Protein AF-A0A951ADT5-F1 (afdb_monomer_lite)

Radius of gyration: 18.03 Å; chains: 1; bounding box: 41×27×50 Å

Structure (mmCIF, N/CA/C/O backbone):
data_AF-A0A951ADT5-F1
#
_entry.id   AF-A0A951ADT5-F1
#
loop_
_atom_site.group_PDB
_atom_site.id
_atom_site.type_symbol
_atom_site.label_atom_id
_atom_site.label_alt_id
_atom_site.label_comp_id
_atom_site.label_asym_id
_atom_site.label_entity_id
_atom_site.label_seq_id
_atom_site.pdbx_PDB_ins_code
_atom_site.Cartn_x
_atom_site.Cartn_y
_atom_site.Cartn_z
_atom_site.occupancy
_atom_site.B_iso_or_equiv
_atom_site.auth_seq_id
_atom_site.auth_comp_id
_atom_site.auth_asym_id
_atom_site.auth_atom_id
_atom_site.pdbx_PDB_model_num
ATOM 1 N N . VAL A 1 1 ? 11.415 -2.848 -0.707 1.00 97.00 1 VAL A N 1
ATOM 2 C CA . VAL A 1 1 ? 10.836 -3.831 -1.656 1.00 97.00 1 VAL A CA 1
ATOM 3 C C . VAL A 1 1 ? 11.731 -3.898 -2.879 1.00 97.00 1 VAL A C 1
ATOM 5 O O . VAL A 1 1 ? 12.174 -2.843 -3.322 1.00 97.00 1 VAL A O 1
ATOM 8 N N . SER A 1 2 ? 12.017 -5.102 -3.373 1.00 96.94 2 SER A N 1
ATOM 9 C CA . SER A 1 2 ? 12.761 -5.325 -4.619 1.00 96.94 2 SER A CA 1
ATOM 10 C C . SER A 1 2 ? 11.779 -5.584 -5.763 1.00 96.94 2 SER A C 1
ATOM 12 O O . SER A 1 2 ? 10.800 -6.298 -5.553 1.00 96.94 2 SER A O 1
ATOM 14 N N . PHE A 1 3 ? 12.038 -5.014 -6.939 1.00 96.81 3 PHE A N 1
ATOM 15 C CA . PHE A 1 3 ? 11.233 -5.195 -8.149 1.00 96.81 3 PHE A CA 1
ATOM 16 C C . PHE A 1 3 ? 12.064 -5.894 -9.242 1.00 96.81 3 PHE A C 1
ATOM 18 O O . PHE A 1 3 ? 12.590 -5.217 -10.129 1.00 96.81 3 PHE A O 1
ATOM 25 N N . PRO A 1 4 ? 12.249 -7.227 -9.178 1.00 96.12 4 PRO A N 1
ATOM 26 C CA . PRO A 1 4 ? 12.907 -7.974 -10.248 1.00 96.12 4 PRO A CA 1
ATOM 27 C C . PRO A 1 4 ? 12.033 -8.023 -11.509 1.00 96.12 4 PRO A C 1
ATOM 29 O O . PRO A 1 4 ? 10.816 -7.856 -11.440 1.00 96.12 4 PRO A O 1
ATOM 32 N N . ASN A 1 5 ? 12.670 -8.255 -12.655 1.00 96.19 5 ASN A N 1
ATOM 33 C CA . ASN A 1 5 ? 11.996 -8.667 -13.880 1.00 96.19 5 ASN A CA 1
ATOM 34 C C . ASN A 1 5 ? 12.448 -10.096 -14.204 1.00 96.19 5 ASN A C 1
ATOM 36 O O . ASN A 1 5 ? 13.624 -10.317 -14.509 1.00 96.19 5 ASN A O 1
ATOM 40 N N . ASP A 1 6 ? 11.519 -11.043 -14.094 1.00 94.38 6 ASP A N 1
ATOM 41 C CA . ASP A 1 6 ? 11.782 -12.475 -14.251 1.00 94.38 6 ASP A CA 1
ATOM 42 C C . ASP A 1 6 ? 11.323 -13.025 -15.612 1.00 94.38 6 ASP A C 1
ATOM 44 O O . ASP A 1 6 ? 11.566 -14.200 -15.899 1.00 94.38 6 ASP A O 1
ATOM 48 N N . ASP A 1 7 ? 10.719 -12.192 -16.467 1.00 93.31 7 ASP A N 1
ATOM 49 C CA . ASP A 1 7 ? 10.310 -12.555 -17.824 1.00 93.31 7 ASP A CA 1
ATOM 50 C C . ASP A 1 7 ? 11.128 -11.821 -18.901 1.00 93.31 7 ASP A C 1
ATOM 52 O O . ASP A 1 7 ? 11.899 -10.903 -18.620 1.00 93.31 7 ASP A O 1
ATOM 56 N N . ASP A 1 8 ? 11.029 -12.291 -20.146 1.00 94.19 8 ASP A N 1
ATOM 57 C CA . ASP A 1 8 ? 11.873 -11.828 -21.253 1.00 94.19 8 ASP A CA 1
ATOM 58 C C . ASP A 1 8 ? 11.395 -10.494 -21.875 1.00 94.19 8 ASP A C 1
ATOM 60 O O . ASP A 1 8 ? 12.021 -9.984 -22.809 1.00 94.19 8 ASP A O 1
ATOM 64 N N . THR A 1 9 ? 10.310 -9.901 -21.364 1.00 94.12 9 THR A N 1
ATOM 65 C CA . THR A 1 9 ? 9.753 -8.629 -21.839 1.00 94.12 9 THR A CA 1
ATOM 66 C C . THR A 1 9 ? 10.369 -7.457 -21.074 1.00 94.12 9 THR A C 1
ATOM 68 O O . THR A 1 9 ? 10.795 -7.575 -19.927 1.00 94.12 9 THR A O 1
ATOM 71 N N . TYR A 1 10 ? 10.449 -6.280 -21.699 1.00 96.19 10 TYR A N 1
ATOM 72 C CA . TYR A 1 10 ? 10.825 -5.067 -20.972 1.00 96.19 10 TYR A CA 1
ATOM 73 C C . TYR A 1 10 ? 9.703 -4.641 -20.037 1.00 96.19 10 TYR A C 1
ATOM 75 O O . TYR A 1 10 ? 8.567 -4.456 -20.468 1.00 96.19 10 TYR A O 1
ATOM 83 N N . HIS A 1 11 ? 10.055 -4.374 -18.784 1.00 96.88 11 HIS A N 1
ATOM 84 C CA . HIS A 1 11 ? 9.137 -3.828 -17.799 1.00 96.88 11 HIS A CA 1
ATOM 85 C C . HIS A 1 11 ? 9.639 -2.502 -17.259 1.00 96.88 11 HIS A C 1
ATOM 87 O O . HIS A 1 11 ? 10.805 -2.140 -17.374 1.00 96.88 11 HIS A O 1
ATOM 93 N N . ASN A 1 12 ? 8.711 -1.769 -16.672 1.00 96.44 12 ASN A N 1
ATOM 94 C CA . ASN A 1 12 ? 8.947 -0.547 -15.931 1.00 96.44 12 ASN A CA 1
ATOM 95 C C . ASN A 1 12 ? 8.072 -0.588 -14.680 1.00 96.44 12 ASN A C 1
ATOM 97 O O . ASN A 1 12 ? 7.008 -1.208 -14.690 1.00 96.44 12 ASN A O 1
ATOM 101 N N . VAL A 1 13 ? 8.533 0.066 -13.620 1.00 97.75 13 VAL A N 1
ATOM 102 C CA . VAL A 1 13 ? 7.808 0.180 -12.360 1.00 97.75 13 VAL A CA 1
ATOM 103 C C . VAL A 1 13 ? 7.866 1.634 -11.931 1.00 97.75 13 VAL A C 1
ATOM 105 O O . VAL A 1 13 ? 8.940 2.166 -11.649 1.00 97.75 13 VAL A O 1
ATOM 108 N N . PHE A 1 14 ? 6.702 2.268 -11.860 1.00 98.25 14 PHE A N 1
ATOM 109 C CA . PHE A 1 14 ? 6.581 3.650 -11.419 1.00 98.25 14 PHE A CA 1
ATOM 110 C C . PHE A 1 14 ? 5.356 3.858 -10.526 1.00 98.25 14 PHE A C 1
ATOM 112 O O . PHE A 1 14 ? 4.426 3.050 -10.493 1.00 98.25 14 PHE A O 1
ATOM 119 N N . SER A 1 15 ? 5.367 4.968 -9.790 1.00 98.44 15 SER A N 1
ATOM 120 C CA . SER A 1 15 ? 4.253 5.448 -8.974 1.00 98.44 15 SER A CA 1
ATOM 121 C C . SER A 1 15 ? 4.260 6.972 -8.913 1.00 98.44 15 SER A C 1
ATOM 123 O O . SER A 1 15 ? 5.310 7.598 -8.747 1.00 98.44 15 SER A O 1
ATOM 125 N N . TYR A 1 16 ? 3.065 7.565 -8.930 1.00 97.81 16 TYR A N 1
ATOM 126 C CA . TYR A 1 16 ? 2.834 8.981 -8.616 1.00 97.81 16 TYR A CA 1
ATOM 127 C C . TYR A 1 16 ? 2.095 9.204 -7.291 1.00 97.81 16 TYR A C 1
ATOM 129 O O . TYR A 1 16 ? 1.676 10.318 -6.982 1.00 97.81 16 TYR A O 1
ATOM 137 N N . SER A 1 17 ? 1.965 8.158 -6.479 1.00 98.06 17 SER A N 1
ATOM 138 C CA . SER A 1 17 ? 1.269 8.214 -5.195 1.00 98.06 17 SER A CA 1
ATOM 139 C C . SER A 1 17 ? 1.965 9.161 -4.209 1.00 98.06 17 SER A C 1
ATOM 141 O O . SER A 1 17 ? 3.190 9.162 -4.085 1.00 98.06 17 SER A O 1
ATOM 143 N N . LYS A 1 18 ? 1.188 9.924 -3.425 1.00 96.88 18 LYS A N 1
ATOM 144 C CA . LYS A 1 18 ? 1.705 10.890 -2.427 1.00 9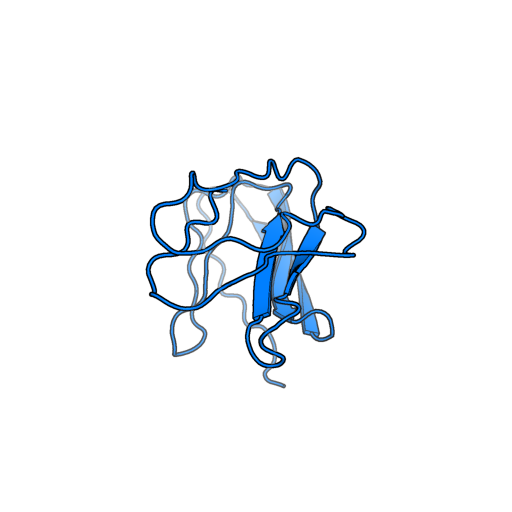6.88 18 LYS A CA 1
ATOM 145 C C . LYS A 1 18 ? 2.585 10.248 -1.341 1.00 96.88 18 LYS A C 1
ATOM 147 O O . LYS A 1 18 ? 3.428 10.929 -0.749 1.00 96.88 18 LYS A O 1
ATOM 152 N N . ALA A 1 19 ? 2.359 8.970 -1.035 1.00 97.62 19 ALA A N 1
ATOM 153 C CA . ALA A 1 19 ? 3.169 8.220 -0.077 1.00 97.62 19 ALA A CA 1
ATOM 154 C C . ALA A 1 19 ? 4.566 7.897 -0.638 1.00 97.62 19 ALA A C 1
ATOM 156 O O . ALA A 1 19 ? 5.547 7.979 0.095 1.00 97.62 19 ALA A O 1
ATOM 157 N N . LYS A 1 20 ? 4.675 7.614 -1.945 1.00 98.44 20 LYS A N 1
ATOM 158 C CA . LYS A 1 20 ? 5.952 7.378 -2.626 1.00 98.44 20 LYS A CA 1
ATOM 159 C C . LYS A 1 20 ? 5.841 7.621 -4.135 1.00 98.44 20 LYS A C 1
ATOM 161 O O . LYS A 1 20 ? 5.184 6.850 -4.841 1.00 98.44 20 LYS A O 1
ATOM 166 N N . ARG A 1 21 ? 6.543 8.647 -4.628 1.00 98.38 21 ARG A N 1
ATOM 167 C CA . ARG A 1 21 ? 6.739 8.914 -6.061 1.00 98.38 21 ARG A CA 1
ATOM 168 C C . ARG A 1 21 ? 8.088 8.363 -6.514 1.00 98.38 21 ARG A C 1
ATOM 170 O O . ARG A 1 21 ? 9.093 8.652 -5.869 1.00 98.38 21 ARG A O 1
ATOM 177 N N . PHE A 1 22 ? 8.106 7.588 -7.592 1.00 98.50 22 PHE A N 1
ATOM 178 C CA . PHE A 1 22 ? 9.328 7.039 -8.185 1.00 98.50 22 PHE A CA 1
ATOM 179 C C . PHE A 1 22 ? 9.069 6.535 -9.610 1.00 98.50 22 PHE A C 1
ATOM 181 O O . PHE A 1 22 ? 7.923 6.286 -9.979 1.00 98.50 22 PHE A O 1
ATOM 188 N N . ASP A 1 23 ? 10.142 6.355 -10.372 1.00 98.06 23 ASP A N 1
ATOM 189 C CA . ASP A 1 23 ? 10.168 5.674 -11.664 1.00 98.06 23 ASP A CA 1
ATOM 190 C C . ASP A 1 23 ? 11.523 4.965 -11.777 1.00 98.06 23 ASP A C 1
ATOM 192 O O . ASP 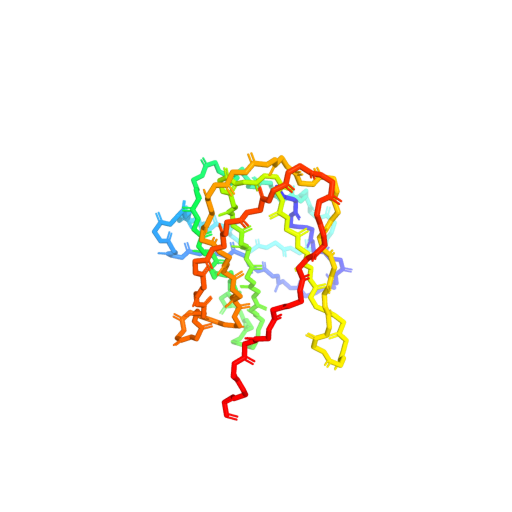A 1 23 ? 12.562 5.585 -11.540 1.00 98.06 23 ASP A O 1
ATOM 196 N N . LEU A 1 24 ? 11.510 3.658 -12.036 1.00 97.12 24 LEU A N 1
ATOM 197 C CA . LEU A 1 24 ? 12.720 2.831 -12.085 1.00 97.12 24 LEU A CA 1
ATOM 198 C C . LEU A 1 24 ? 13.315 2.728 -13.497 1.00 97.12 24 LEU A C 1
ATOM 200 O O . LEU A 1 24 ? 14.330 2.060 -13.675 1.00 97.12 24 LEU A O 1
ATOM 204 N N . GLY A 1 25 ? 12.705 3.380 -14.493 1.00 95.69 25 GLY A N 1
ATOM 205 C CA . GLY A 1 25 ? 13.068 3.205 -15.895 1.00 95.69 25 GLY A CA 1
ATOM 206 C C . GLY A 1 25 ? 12.666 1.828 -16.428 1.00 95.69 25 GLY A C 1
ATOM 207 O O . GLY A 1 25 ? 12.015 1.036 -15.740 1.00 95.69 25 GLY A O 1
ATOM 208 N N . ARG A 1 26 ? 13.000 1.557 -17.690 1.00 95.62 26 ARG A N 1
ATOM 209 C CA . ARG A 1 26 ? 12.706 0.278 -18.349 1.00 95.62 26 ARG A CA 1
ATOM 210 C C . ARG A 1 26 ? 13.881 -0.677 -18.166 1.00 95.62 26 ARG A C 1
ATOM 212 O O . ARG A 1 26 ? 15.014 -0.268 -18.393 1.00 95.62 26 ARG A O 1
ATOM 219 N N . TYR A 1 27 ? 13.612 -1.927 -17.813 1.00 96.06 27 TYR A N 1
ATOM 220 C CA . TYR A 1 27 ? 14.635 -2.950 -17.602 1.00 96.06 27 TYR A CA 1
ATOM 221 C C . TYR A 1 27 ? 14.146 -4.325 -18.073 1.00 96.06 27 TYR A C 1
ATOM 223 O O . TYR A 1 27 ? 12.968 -4.672 -17.930 1.00 96.06 27 TYR A O 1
ATOM 231 N N . ARG A 1 28 ? 15.053 -5.102 -18.671 1.00 94.81 28 ARG A N 1
ATOM 232 C CA . ARG A 1 28 ? 14.806 -6.488 -19.106 1.00 94.81 28 ARG A CA 1
ATOM 233 C C . ARG A 1 28 ? 15.200 -7.490 -18.021 1.00 94.81 28 ARG A C 1
ATOM 235 O O . ARG A 1 28 ? 15.772 -7.134 -16.987 1.00 94.81 28 ARG A O 1
ATOM 242 N N . ARG A 1 29 ? 14.931 -8.765 -18.297 1.00 94.12 29 ARG A N 1
ATOM 243 C CA . ARG A 1 29 ? 15.380 -9.895 -17.488 1.00 94.12 29 ARG A CA 1
ATOM 244 C C . ARG A 1 29 ? 16.862 -9.822 -17.126 1.00 94.12 29 ARG A C 1
ATOM 246 O O . ARG A 1 29 ? 17.691 -9.412 -17.940 1.00 94.12 29 ARG A O 1
ATOM 253 N N . ALA A 1 30 ? 17.186 -10.305 -15.927 1.00 88.25 30 ALA A N 1
ATOM 254 C CA . ALA A 1 30 ? 18.543 -10.431 -15.383 1.00 88.25 30 ALA A CA 1
ATOM 255 C C . ALA A 1 30 ? 19.312 -9.112 -15.171 1.00 88.25 30 ALA A C 1
ATOM 257 O O . ALA A 1 30 ? 20.441 -9.138 -14.676 1.00 88.25 30 ALA A O 1
ATOM 258 N N . GLU A 1 31 ? 18.716 -7.955 -15.473 1.00 93.31 31 GLU A N 1
ATOM 259 C CA . GLU A 1 31 ? 19.216 -6.688 -14.949 1.00 93.31 31 GLU A CA 1
ATOM 260 C C . GLU A 1 31 ? 19.044 -6.633 -13.427 1.00 93.31 31 GLU A C 1
ATOM 262 O O . GLU A 1 31 ? 18.169 -7.278 -12.841 1.00 93.31 31 GLU A O 1
ATOM 267 N N . LYS A 1 32 ? 19.908 -5.861 -12.759 1.00 91.00 32 LYS A N 1
ATOM 268 C CA . LYS A 1 32 ? 19.881 -5.740 -11.301 1.00 91.00 32 LYS A CA 1
ATOM 269 C C . LYS A 1 32 ? 18.525 -5.193 -10.854 1.00 91.00 32 LYS A C 1
ATOM 271 O O . LYS A 1 32 ? 18.170 -4.068 -11.194 1.00 91.00 32 LYS A O 1
ATOM 276 N N . ALA A 1 33 ? 17.822 -5.963 -10.025 1.00 91.81 33 ALA A N 1
ATOM 277 C CA . ALA A 1 33 ? 16.539 -5.551 -9.474 1.00 91.81 33 ALA A CA 1
ATOM 278 C C . ALA A 1 33 ? 16.668 -4.222 -8.711 1.00 91.81 33 ALA A C 1
ATOM 280 O O . ALA A 1 33 ? 17.481 -4.078 -7.788 1.00 91.81 33 ALA A O 1
ATOM 281 N N . ALA A 1 34 ? 15.844 -3.249 -9.092 1.00 93.31 34 ALA A N 1
ATOM 282 C CA . ALA A 1 34 ? 15.768 -1.976 -8.401 1.00 93.31 34 ALA A CA 1
ATOM 283 C C . ALA A 1 34 ? 15.020 -2.138 -7.068 1.00 93.31 34 ALA A C 1
ATOM 285 O O . ALA A 1 34 ? 14.060 -2.902 -6.948 1.00 93.31 34 ALA A O 1
ATOM 286 N N . THR A 1 35 ? 15.472 -1.419 -6.040 1.00 97.12 35 THR A N 1
ATOM 287 C CA . THR A 1 35 ? 14.881 -1.463 -4.697 1.00 97.12 35 THR A CA 1
ATOM 288 C C . THR A 1 35 ? 14.324 -0.101 -4.320 1.00 97.12 35 THR A C 1
ATOM 290 O O . THR A 1 35 ? 15.000 0.915 -4.458 1.00 97.12 35 THR A O 1
ATOM 293 N N . VAL A 1 36 ? 13.102 -0.094 -3.787 1.00 98.31 36 VAL A N 1
ATOM 294 C CA . VAL A 1 36 ? 12.442 1.105 -3.257 1.00 98.31 36 VAL A CA 1
ATOM 295 C C . VAL A 1 36 ? 12.154 0.912 -1.772 1.00 98.31 36 VAL A C 1
ATOM 297 O O . VAL A 1 36 ? 11.595 -0.111 -1.353 1.00 98.31 36 VAL A O 1
ATOM 300 N N . VAL A 1 37 ? 12.546 1.903 -0.970 1.00 98.25 37 VAL A N 1
ATOM 301 C CA . VAL A 1 37 ? 12.208 2.002 0.456 1.00 98.25 37 VAL A CA 1
ATOM 302 C C . VAL A 1 37 ? 10.872 2.725 0.605 1.00 98.25 37 VAL A C 1
ATOM 304 O O . VAL A 1 37 ? 10.683 3.792 0.021 1.00 98.25 37 VAL A O 1
ATOM 307 N N . PHE A 1 38 ? 9.965 2.152 1.392 1.00 98.38 38 PHE A N 1
ATOM 308 C CA . PHE A 1 38 ? 8.645 2.703 1.686 1.00 98.38 38 PHE A CA 1
ATOM 309 C C . PHE A 1 38 ? 8.577 3.071 3.165 1.00 98.38 38 PHE A C 1
ATOM 311 O O . PHE A 1 38 ? 8.393 2.213 4.017 1.00 98.38 38 PHE A O 1
ATOM 318 N N . ASP A 1 39 ? 8.788 4.347 3.449 1.00 97.00 39 ASP A N 1
ATOM 319 C CA . ASP A 1 39 ? 9.012 4.918 4.780 1.00 97.00 39 ASP A CA 1
ATOM 320 C C . ASP A 1 39 ? 7.871 5.833 5.245 1.00 97.00 39 ASP A C 1
ATOM 322 O O . ASP A 1 39 ? 7.881 6.332 6.367 1.00 97.00 39 ASP A O 1
ATOM 326 N N . LYS A 1 40 ? 6.865 6.038 4.391 1.00 98.19 40 LYS A N 1
ATOM 327 C CA . LYS A 1 40 ? 5.707 6.878 4.673 1.00 98.19 40 LYS A CA 1
ATOM 328 C C . LYS A 1 40 ? 4.415 6.064 4.575 1.00 98.19 40 LYS A C 1
ATOM 330 O O . LYS A 1 40 ? 4.151 5.523 3.498 1.00 98.19 40 LYS A O 1
ATOM 335 N N . PRO A 1 41 ? 3.594 6.022 5.642 1.00 97.62 41 PRO A N 1
ATOM 336 C CA . PRO A 1 41 ? 2.295 5.363 5.612 1.00 97.62 41 PRO A CA 1
ATOM 337 C C . PRO A 1 41 ? 1.395 5.884 4.488 1.00 97.62 41 PRO A C 1
ATOM 339 O O . PRO A 1 41 ? 1.377 7.081 4.179 1.00 97.62 41 PRO A O 1
ATOM 342 N N . GLY A 1 42 ? 0.633 4.974 3.890 1.00 96.25 42 GLY A N 1
ATOM 343 C CA . GLY A 1 42 ? -0.303 5.262 2.811 1.00 96.25 42 GLY A CA 1
ATOM 344 C C . GLY A 1 42 ? -0.320 4.194 1.723 1.00 96.25 42 GLY A C 1
ATOM 345 O O . GLY A 1 42 ? 0.437 3.222 1.748 1.00 96.25 42 GLY A O 1
ATOM 346 N N . VAL A 1 43 ? -1.207 4.393 0.752 1.00 97.12 43 VAL A N 1
ATOM 347 C CA . VAL A 1 43 ? -1.325 3.526 -0.420 1.00 97.12 43 VAL A CA 1
ATO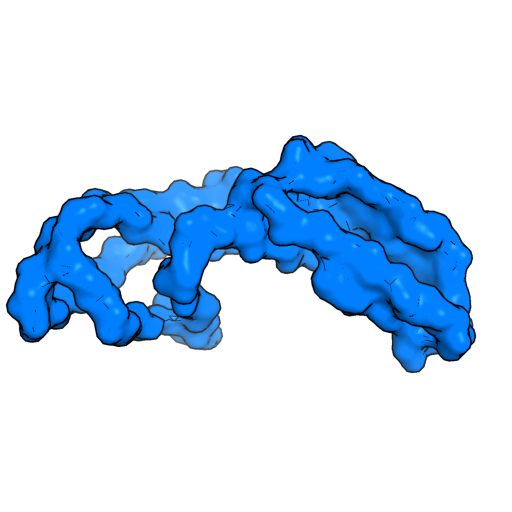M 348 C C . VAL A 1 43 ? -0.371 4.005 -1.512 1.00 97.12 43 VAL A C 1
ATOM 350 O O . VAL A 1 43 ? -0.283 5.204 -1.798 1.00 97.12 43 VAL A O 1
ATOM 353 N N . VAL A 1 44 ? 0.349 3.066 -2.122 1.00 98.19 44 VAL A N 1
ATOM 354 C CA . VAL A 1 44 ? 1.168 3.300 -3.309 1.00 98.19 44 VAL A CA 1
ATOM 355 C C . VAL A 1 44 ? 0.661 2.426 -4.447 1.00 98.19 44 VAL A C 1
ATOM 357 O O . VAL A 1 44 ? 0.873 1.213 -4.452 1.00 98.19 44 VAL A O 1
ATOM 360 N N . SER A 1 45 ? 0.033 3.059 -5.431 1.00 97.38 45 SER A N 1
ATOM 361 C CA . SER A 1 45 ? -0.312 2.438 -6.708 1.00 97.38 45 SER A CA 1
ATOM 362 C C . SER A 1 45 ? 0.931 2.347 -7.587 1.00 97.38 45 SER A C 1
ATOM 364 O O . SER A 1 45 ? 1.626 3.340 -7.806 1.00 97.38 45 SER A O 1
ATOM 366 N N . VAL A 1 46 ? 1.221 1.136 -8.049 1.00 97.94 46 VAL A N 1
ATOM 367 C CA . VAL A 1 46 ? 2.389 0.784 -8.856 1.00 97.94 46 VAL A CA 1
ATOM 368 C C . VAL A 1 46 ? 1.919 0.390 -10.248 1.00 97.94 46 VAL A C 1
ATOM 370 O O . VAL A 1 46 ? 0.968 -0.379 -10.382 1.00 97.94 46 VAL A O 1
ATOM 373 N N . HIS A 1 47 ? 2.591 0.899 -11.273 1.00 98.00 47 HIS A N 1
ATOM 374 C CA . HIS A 1 47 ? 2.202 0.740 -12.671 1.00 98.00 47 HIS A CA 1
ATOM 375 C C . HIS A 1 47 ? 3.405 0.408 -13.554 1.00 98.00 47 HIS A C 1
ATOM 377 O O . HIS A 1 47 ? 4.552 0.628 -13.158 1.00 98.00 47 HIS A O 1
ATOM 383 N N . CYS A 1 48 ? 3.121 -0.072 -14.765 1.00 97.50 48 CYS A N 1
ATOM 384 C CA . CYS A 1 48 ? 4.085 -0.206 -15.849 1.00 97.50 48 CYS A CA 1
ATOM 385 C C . CYS A 1 48 ? 3.697 0.704 -17.014 1.00 97.50 48 CYS A C 1
ATOM 387 O O . CYS A 1 48 ? 2.548 0.698 -17.443 1.00 97.50 48 CYS A O 1
ATOM 389 N N . GLU A 1 49 ? 4.651 1.466 -17.547 1.00 96.50 49 GLU A N 1
ATOM 390 C CA . GLU A 1 49 ? 4.410 2.340 -18.704 1.00 96.50 49 GLU A CA 1
ATOM 391 C C . GLU A 1 49 ? 4.104 1.545 -19.991 1.00 96.50 49 GLU A C 1
ATOM 393 O O . GLU A 1 49 ? 3.341 2.000 -20.836 1.00 96.50 49 GLU A O 1
ATOM 398 N N . ILE A 1 50 ? 4.690 0.351 -20.143 1.00 96.12 50 ILE A N 1
ATOM 399 C CA . ILE A 1 50 ? 4.603 -0.457 -21.374 1.00 96.12 50 ILE A CA 1
ATOM 400 C C . ILE A 1 50 ? 3.313 -1.295 -21.413 1.00 96.12 50 ILE A C 1
ATOM 402 O O . ILE A 1 50 ? 2.770 -1.556 -22.484 1.00 96.12 50 ILE A O 1
ATOM 406 N N . HIS A 1 51 ? 2.814 -1.710 -20.244 1.00 95.56 51 HIS A N 1
ATOM 407 C CA . HIS A 1 51 ? 1.709 -2.658 -20.109 1.00 95.56 51 HIS A CA 1
ATOM 408 C C . HIS A 1 51 ? 0.589 -2.043 -19.267 1.00 95.56 51 HIS A C 1
ATOM 410 O O . HIS A 1 51 ? 0.638 -2.062 -18.038 1.00 95.56 51 HIS A O 1
ATOM 416 N N . ASP A 1 52 ? -0.445 -1.538 -19.933 1.00 91.94 52 ASP A N 1
ATOM 417 C CA . ASP A 1 52 ? -1.576 -0.814 -19.334 1.00 91.94 52 ASP A CA 1
ATOM 418 C C . ASP A 1 52 ? -2.296 -1.575 -18.201 1.00 91.94 52 ASP A C 1
ATOM 420 O O . ASP A 1 52 ? -2.781 -0.979 -17.237 1.00 91.94 52 ASP A O 1
ATOM 424 N N . ARG A 1 53 ? -2.351 -2.907 -18.292 1.00 95.38 53 ARG A N 1
ATOM 425 C CA . ARG A 1 53 ? -2.985 -3.787 -17.298 1.00 95.38 53 ARG A CA 1
ATOM 426 C C . ARG A 1 53 ? -2.056 -4.216 -16.168 1.00 95.38 53 ARG A C 1
ATOM 428 O O . ARG A 1 53 ? -2.536 -4.784 -15.185 1.00 95.38 53 ARG A O 1
ATOM 435 N N . MET A 1 54 ? -0.754 -3.958 -16.274 1.00 96.25 54 MET A N 1
ATOM 436 C CA . MET A 1 54 ? 0.204 -4.289 -15.225 1.00 96.25 54 MET A CA 1
ATOM 437 C C . MET A 1 54 ? 0.152 -3.223 -14.132 1.00 96.25 54 MET A C 1
ATOM 439 O O . MET A 1 54 ? 0.665 -2.111 -14.267 1.00 96.25 54 MET A O 1
ATOM 443 N N . ARG A 1 55 ? -0.492 -3.590 -13.027 1.00 95.81 55 ARG A N 1
ATOM 444 C CA . ARG A 1 55 ? -0.696 -2.734 -11.862 1.00 95.81 55 ARG A CA 1
ATOM 445 C C . ARG A 1 55 ? -0.555 -3.526 -10.572 1.00 95.81 55 ARG A C 1
ATOM 447 O O . ARG A 1 55 ? -0.858 -4.717 -10.531 1.00 95.81 55 ARG A O 1
ATOM 454 N N . GLY A 1 56 ? -0.153 -2.846 -9.513 1.00 95.62 56 GLY A N 1
ATOM 455 C CA . GLY A 1 56 ? -0.064 -3.396 -8.169 1.00 95.62 56 GLY A CA 1
ATOM 456 C C . GLY A 1 56 ? -0.293 -2.323 -7.116 1.00 95.62 56 GLY A C 1
ATOM 457 O O . GLY A 1 56 ? -0.351 -1.132 -7.418 1.00 95.62 56 GLY A O 1
ATOM 458 N N . THR A 1 57 ? -0.400 -2.753 -5.864 1.00 96.50 57 THR A N 1
ATOM 459 C CA . THR A 1 57 ? -0.564 -1.850 -4.726 1.00 96.50 57 THR A CA 1
ATOM 460 C C . THR A 1 57 ? 0.375 -2.261 -3.606 1.00 96.50 57 THR A C 1
ATOM 462 O O . THR A 1 57 ? 0.433 -3.433 -3.237 1.00 96.50 57 THR A O 1
ATOM 465 N N . VAL A 1 58 ? 1.088 -1.288 -3.045 1.00 97.12 58 VAL A N 1
ATOM 466 C CA . VAL A 1 58 ? 1.828 -1.435 -1.790 1.00 97.12 58 VAL A CA 1
ATOM 467 C C . VAL A 1 58 ? 1.092 -0.633 -0.723 1.00 97.12 58 VAL A C 1
ATOM 469 O O . VAL A 1 58 ? 0.946 0.583 -0.848 1.00 97.12 58 VAL A O 1
ATOM 472 N N . LEU A 1 59 ? 0.620 -1.314 0.320 1.00 96.81 59 LEU A N 1
ATOM 473 C CA . LEU A 1 59 ? 0.009 -0.683 1.486 1.00 96.81 59 LEU A CA 1
ATOM 474 C C . LEU A 1 59 ? 1.077 -0.513 2.572 1.00 96.81 59 LEU A C 1
ATOM 476 O O . LEU A 1 59 ? 1.571 -1.500 3.114 1.00 96.81 59 LEU A O 1
ATOM 480 N N . VAL A 1 60 ? 1.450 0.731 2.866 1.00 97.50 60 VAL A N 1
ATOM 481 C CA . VAL A 1 60 ? 2.427 1.065 3.909 1.00 97.50 60 VAL A CA 1
ATOM 482 C C . VAL A 1 60 ? 1.663 1.417 5.179 1.00 97.50 60 VAL A C 1
ATOM 484 O O . VAL A 1 60 ? 0.902 2.386 5.194 1.00 97.50 60 VAL A O 1
ATOM 487 N N . LEU A 1 61 ? 1.846 0.621 6.228 1.00 96.31 61 LEU A N 1
ATOM 488 C CA . LEU A 1 61 ? 1.122 0.753 7.490 1.00 96.31 61 LEU A CA 1
ATOM 489 C C . LEU A 1 61 ? 2.008 1.392 8.561 1.00 96.31 61 LEU A C 1
ATOM 491 O O . LEU A 1 61 ? 3.203 1.119 8.634 1.00 96.31 61 LEU A O 1
ATOM 495 N N . ASP A 1 62 ? 1.402 2.216 9.410 1.00 94.81 62 ASP A N 1
ATOM 496 C CA . ASP A 1 62 ? 1.993 2.765 10.639 1.00 94.81 62 ASP A CA 1
ATOM 497 C C . ASP A 1 62 ? 1.815 1.833 11.851 1.00 94.81 62 ASP A C 1
ATOM 499 O O . ASP A 1 62 ? 2.159 2.181 12.978 1.00 94.81 62 ASP A O 1
ATOM 503 N N . THR A 1 63 ? 1.290 0.632 11.612 1.00 95.12 63 THR A N 1
ATOM 504 C CA . THR A 1 63 ? 1.028 -0.401 12.609 1.00 95.12 63 THR A CA 1
ATOM 505 C C . THR A 1 63 ? 1.634 -1.733 12.167 1.00 95.12 63 THR A C 1
ATOM 507 O O . THR A 1 63 ? 1.569 -2.074 10.981 1.00 95.12 63 THR A O 1
ATOM 510 N N . PRO A 1 64 ? 2.192 -2.529 13.097 1.00 95.12 64 PRO A N 1
ATOM 511 C CA . PRO A 1 64 ? 2.630 -3.888 12.794 1.00 95.12 64 PRO A CA 1
ATOM 512 C C . PRO A 1 64 ? 1.458 -4.881 12.712 1.00 95.12 64 PRO A C 1
ATOM 514 O O . PRO A 1 64 ? 1.647 -6.018 12.287 1.00 95.12 64 PRO A O 1
ATOM 517 N N . TYR A 1 65 ? 0.253 -4.483 13.131 1.00 96.31 65 TYR A N 1
ATOM 518 C CA . TYR A 1 65 ? -0.907 -5.365 13.218 1.00 96.31 65 TYR A CA 1
ATOM 519 C C . TYR A 1 65 ? -1.744 -5.290 11.945 1.00 96.31 65 TYR A C 1
ATOM 521 O O . TYR A 1 65 ? -2.527 -4.360 11.753 1.00 96.31 65 TYR A O 1
ATOM 529 N N . PHE A 1 66 ? -1.605 -6.292 11.082 1.00 96.88 66 PHE A N 1
ATOM 530 C CA . PHE A 1 66 ? -2.402 -6.411 9.868 1.00 96.88 66 PHE A CA 1
ATOM 531 C C . PHE A 1 66 ? -2.624 -7.871 9.492 1.00 96.88 66 PHE A C 1
ATOM 533 O O . PHE A 1 66 ? -1.883 -8.761 9.905 1.00 96.88 66 PHE A O 1
ATOM 540 N N . GLN A 1 67 ? -3.661 -8.109 8.695 1.00 96.81 67 GLN A N 1
ATOM 541 C CA . GLN A 1 67 ? -3.921 -9.414 8.111 1.00 96.81 67 GLN A CA 1
ATOM 542 C C . GLN A 1 67 ? -4.619 -9.246 6.764 1.00 96.81 67 GLN A C 1
ATOM 544 O O . GLN A 1 67 ? -5.516 -8.413 6.627 1.00 96.81 67 GLN A O 1
ATOM 549 N N . LYS A 1 68 ? -4.230 -10.057 5.779 1.00 95.88 68 LYS A N 1
ATOM 550 C CA . LYS A 1 68 ? -4.985 -10.181 4.531 1.00 95.88 68 LYS A CA 1
ATOM 551 C C . LYS A 1 68 ? -6.147 -11.141 4.761 1.00 95.88 68 LYS A C 1
ATOM 553 O O . LYS A 1 68 ? -5.968 -12.198 5.363 1.00 95.88 68 LYS A O 1
ATOM 558 N N . THR A 1 69 ? -7.332 -10.781 4.285 1.00 95.75 69 THR A N 1
ATOM 559 C CA . THR A 1 69 ? -8.480 -11.686 4.329 1.00 95.75 69 THR A CA 1
ATOM 560 C C . THR A 1 69 ? -8.223 -12.944 3.502 1.00 95.75 69 THR A C 1
ATOM 562 O O . THR A 1 69 ? -7.490 -12.928 2.508 1.00 95.75 69 THR A O 1
ATOM 565 N N . ASP A 1 70 ? -8.853 -14.044 3.906 1.00 95.62 70 ASP A N 1
ATOM 566 C CA . ASP A 1 70 ? -8.962 -15.221 3.052 1.00 95.62 70 ASP A CA 1
ATOM 567 C C . ASP A 1 70 ? -9.946 -14.979 1.890 1.00 95.62 70 ASP A C 1
ATOM 569 O O . ASP A 1 70 ? -10.616 -13.947 1.801 1.00 95.62 70 ASP A O 1
ATOM 573 N N . VAL A 1 71 ? -10.060 -15.955 0.986 1.00 94.38 71 VAL A N 1
ATOM 574 C CA . VAL A 1 71 ? -10.962 -15.882 -0.182 1.00 94.38 71 VAL A CA 1
ATOM 575 C C . VAL A 1 71 ? -12.447 -15.785 0.189 1.00 94.38 71 VAL A C 1
ATOM 577 O O . VAL A 1 71 ? -13.264 -15.413 -0.645 1.00 94.38 71 VAL A O 1
ATOM 580 N N . SER A 1 72 ? -12.814 -16.125 1.427 1.00 93.69 72 SER A N 1
ATOM 581 C CA . SER A 1 72 ? -14.170 -15.975 1.964 1.00 93.69 72 SER A CA 1
ATOM 582 C C . SER A 1 72 ? -14.369 -14.642 2.699 1.00 93.69 72 SER A C 1
ATOM 584 O O . SER A 1 72 ? -15.440 -14.419 3.260 1.00 93.69 72 SER A O 1
ATOM 586 N N . GLY A 1 73 ? -13.356 -13.769 2.731 1.00 93.25 73 GLY A N 1
ATOM 587 C CA . GLY A 1 73 ? -13.393 -12.484 3.425 1.00 93.25 73 GLY A CA 1
ATOM 588 C C . GLY A 1 73 ? -13.128 -12.563 4.931 1.00 93.25 73 GLY A C 1
ATOM 589 O O . GLY A 1 73 ? -13.280 -11.554 5.617 1.00 93.25 73 GLY A O 1
ATOM 590 N N . ARG A 1 74 ? -12.734 -13.721 5.477 1.00 95.81 74 ARG A N 1
ATOM 591 C CA . ARG A 1 74 ? -12.464 -13.858 6.917 1.00 95.81 74 ARG A CA 1
ATOM 592 C C . ARG A 1 74 ? -11.048 -13.407 7.250 1.00 95.81 74 ARG A C 1
ATOM 594 O O . ARG A 1 74 ? -10.123 -13.584 6.461 1.00 95.81 74 ARG A O 1
ATOM 601 N N . TYR A 1 75 ? -10.873 -12.881 8.455 1.00 96.50 75 TYR A N 1
ATOM 602 C CA . TYR A 1 75 ? -9.579 -12.488 8.999 1.00 96.50 75 TYR A CA 1
ATOM 603 C C . TYR A 1 75 ? -9.488 -12.859 10.477 1.00 96.50 75 TYR A C 1
ATOM 605 O O . TYR A 1 75 ? -10.490 -13.112 11.151 1.00 96.50 75 TYR A O 1
ATOM 613 N N . ARG A 1 76 ? -8.259 -12.887 10.986 1.00 96.69 76 ARG A N 1
ATOM 614 C CA . ARG A 1 76 ? -7.975 -13.041 12.406 1.00 96.69 76 ARG A CA 1
ATOM 615 C C . ARG A 1 76 ? -6.719 -12.257 12.745 1.00 96.69 76 ARG A C 1
ATOM 617 O O . ARG A 1 76 ? -5.688 -12.453 12.109 1.00 96.69 76 ARG A O 1
ATOM 624 N N . LEU A 1 77 ? -6.837 -11.384 13.737 1.00 95.94 77 LEU A N 1
ATOM 625 C CA . LEU A 1 77 ? -5.723 -10.675 14.352 1.00 95.94 77 LEU A CA 1
ATOM 626 C C . LEU A 1 77 ? -5.558 -11.224 15.769 1.00 95.94 77 LEU A C 1
ATOM 628 O O . LEU A 1 77 ? -6.539 -11.332 16.505 1.00 95.94 77 LEU A O 1
ATOM 632 N N . GLU A 1 78 ? -4.338 -11.597 16.131 1.00 94.62 78 GLU A N 1
ATOM 633 C CA . GLU A 1 78 ? -3.998 -12.184 17.430 1.00 94.62 78 GLU A CA 1
ATOM 634 C C . GLU A 1 78 ? -2.862 -11.389 18.073 1.00 94.62 78 GLU A C 1
ATOM 636 O O . GLU A 1 78 ? -2.194 -10.602 17.403 1.00 94.62 78 GLU A O 1
ATOM 641 N N . HIS A 1 79 ? -2.645 -11.597 19.375 1.00 92.94 79 HIS A N 1
ATOM 642 C CA . HIS A 1 79 ? -1.578 -10.934 20.138 1.00 92.94 79 HIS A CA 1
ATOM 643 C C . HIS A 1 79 ? -1.633 -9.395 20.063 1.00 92.94 79 HIS A C 1
ATOM 645 O O . HIS A 1 79 ? -0.606 -8.716 20.055 1.00 92.94 79 HIS A O 1
ATOM 651 N N . LEU A 1 80 ? -2.851 -8.847 20.004 1.00 94.88 80 LEU A N 1
ATOM 652 C CA . LEU A 1 80 ? -3.089 -7.409 20.010 1.00 94.88 80 LEU A CA 1
ATOM 653 C C . LEU A 1 80 ? -2.997 -6.849 21.440 1.00 94.88 80 LEU A C 1
ATOM 655 O O . LEU A 1 80 ? -3.504 -7.479 22.373 1.00 94.88 80 LEU A O 1
ATOM 659 N N . PRO A 1 81 ? -2.402 -5.661 21.632 1.00 95.50 81 PRO A N 1
ATOM 660 C CA . PRO A 1 81 ? -2.418 -4.981 22.917 1.00 95.50 81 PRO A CA 1
ATOM 661 C C . PRO A 1 81 ? -3.841 -4.534 23.267 1.00 95.50 81 PRO A C 1
ATOM 663 O O . PRO A 1 81 ? -4.631 -4.188 22.389 1.00 95.50 81 PRO A O 1
ATOM 666 N N . ALA A 1 82 ? -4.166 -4.515 24.559 1.00 96.94 82 ALA A N 1
ATOM 667 C CA . ALA A 1 82 ? -5.409 -3.909 25.022 1.00 96.94 82 ALA A CA 1
ATOM 668 C C . ALA A 1 82 ? -5.389 -2.396 24.754 1.00 96.94 82 ALA A C 1
ATOM 670 O O . ALA A 1 82 ? -4.351 -1.749 24.908 1.00 96.94 82 ALA A O 1
ATOM 671 N N . GLY A 1 83 ? -6.529 -1.826 24.373 1.00 96.88 83 GLY A N 1
ATOM 672 C CA . GLY A 1 83 ? -6.622 -0.410 24.037 1.00 96.88 83 GLY A CA 1
ATOM 673 C C . GLY A 1 83 ? -7.798 -0.071 23.132 1.00 96.88 83 GLY A C 1
ATOM 674 O O . GLY A 1 83 ? -8.607 -0.927 22.772 1.00 96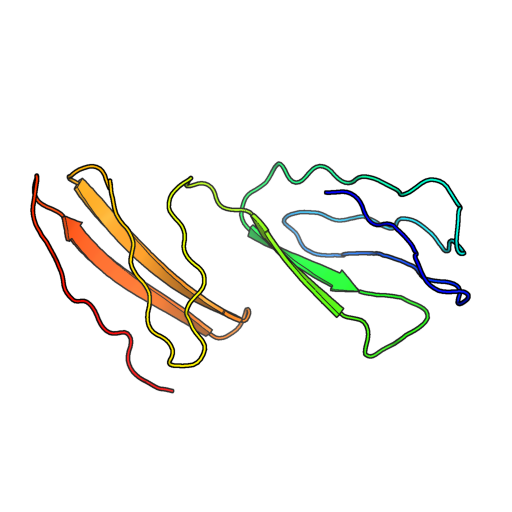.88 83 GLY A O 1
ATOM 675 N N . GLN A 1 84 ? -7.874 1.206 22.770 1.00 97.38 84 GLN A N 1
ATOM 676 C CA . GLN A 1 84 ? -8.849 1.727 21.820 1.00 97.38 84 GLN A CA 1
ATOM 677 C C . GLN A 1 84 ? -8.189 1.903 20.453 1.00 97.38 84 GLN A C 1
ATOM 679 O O . GLN A 1 84 ? -7.151 2.552 20.338 1.00 97.38 84 GLN A O 1
ATOM 684 N N . PHE A 1 85 ? -8.800 1.334 19.419 1.00 96.06 85 PHE A N 1
ATOM 685 C CA . PHE A 1 85 ? -8.275 1.322 18.058 1.00 96.06 85 PHE A CA 1
ATOM 686 C C . PHE A 1 85 ? -9.357 1.682 17.046 1.00 96.06 85 PHE A C 1
ATOM 688 O O . PHE A 1 85 ? -10.552 1.503 17.290 1.00 96.06 85 PHE A O 1
ATOM 695 N N . ILE A 1 86 ? -8.920 2.110 15.863 1.00 96.69 86 ILE A N 1
ATOM 696 C CA . ILE A 1 86 ? -9.746 2.088 14.658 1.00 96.69 86 ILE A CA 1
ATOM 697 C C . ILE A 1 86 ? -9.312 0.882 13.831 1.00 96.69 86 ILE A C 1
ATOM 699 O O . ILE A 1 86 ? -8.214 0.860 13.276 1.00 96.69 86 ILE A O 1
ATOM 703 N N . LEU A 1 87 ? -10.174 -0.127 13.748 1.00 96.50 87 LEU A N 1
ATOM 704 C CA . LEU A 1 87 ? -9.988 -1.238 12.830 1.00 96.50 87 LEU A CA 1
ATOM 705 C C . LEU A 1 87 ? -10.357 -0.777 11.421 1.00 96.50 87 LEU A C 1
ATOM 707 O O . LEU A 1 87 ? -11.482 -0.327 11.194 1.00 96.50 87 LEU A O 1
ATOM 711 N N . LYS A 1 88 ? -9.419 -0.921 10.483 1.00 95.94 88 LYS A N 1
ATOM 712 C CA . LYS A 1 88 ? -9.612 -0.576 9.073 1.00 95.94 88 LYS A CA 1
ATOM 713 C C . LYS A 1 88 ? -9.597 -1.827 8.203 1.00 95.94 88 LYS A C 1
ATOM 715 O O . LYS A 1 88 ? -8.696 -2.652 8.330 1.00 95.94 88 LYS A O 1
ATOM 720 N N . A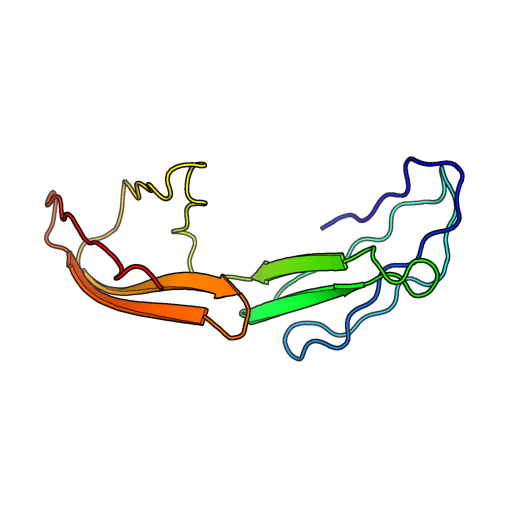LA A 1 89 ? -10.555 -1.934 7.290 1.00 95.62 89 ALA A N 1
ATOM 721 C CA . ALA A 1 89 ? -10.536 -2.891 6.192 1.00 95.62 89 ALA A CA 1
ATOM 722 C C . ALA A 1 89 ? -10.373 -2.119 4.879 1.00 95.62 89 ALA A C 1
ATOM 724 O O . ALA A 1 89 ? -11.279 -1.405 4.453 1.00 95.62 89 ALA A O 1
ATOM 725 N N . TRP A 1 90 ? -9.198 -2.238 4.261 1.00 95.31 90 TRP A N 1
ATOM 726 C CA . TRP A 1 90 ? -8.915 -1.656 2.950 1.00 95.31 90 TRP A CA 1
ATOM 727 C C . TRP A 1 90 ? -9.283 -2.667 1.860 1.00 95.31 90 TRP A C 1
ATOM 729 O O . TRP A 1 90 ? -8.724 -3.765 1.827 1.00 95.31 90 TRP A O 1
ATOM 739 N N . VAL A 1 91 ? -10.228 -2.308 0.988 1.00 92.88 91 VAL A N 1
ATOM 740 C CA . VAL A 1 91 ? -10.598 -3.095 -0.201 1.00 92.88 91 VAL A CA 1
ATOM 741 C C . VAL A 1 91 ? -9.943 -2.492 -1.442 1.00 92.88 91 VAL A C 1
ATOM 743 O O . VAL A 1 91 ? -9.359 -3.207 -2.254 1.00 92.88 91 VAL A O 1
ATOM 746 N N . ASN A 1 92 ? -10.042 -1.170 -1.578 1.00 92.06 92 ASN A N 1
ATOM 747 C CA . ASN A 1 92 ? -9.355 -0.341 -2.564 1.00 92.06 92 ASN A CA 1
ATOM 748 C C . ASN A 1 92 ? -9.414 1.133 -2.111 1.00 92.06 92 ASN A C 1
ATOM 750 O O . ASN A 1 92 ? -10.000 1.441 -1.076 1.00 92.06 92 ASN A O 1
ATOM 754 N N . ASP A 1 93 ? -8.844 2.051 -2.893 1.00 86.12 93 ASP A N 1
ATOM 755 C CA . ASP A 1 93 ? -8.789 3.483 -2.555 1.00 86.12 93 ASP A CA 1
ATOM 756 C C . ASP A 1 93 ? -10.165 4.145 -2.366 1.00 86.12 93 ASP A C 1
ATOM 758 O O . ASP A 1 93 ? -10.268 5.131 -1.639 1.00 86.12 93 ASP A O 1
ATOM 762 N N . ALA A 1 94 ? -11.218 3.611 -2.991 1.00 89.62 94 ALA A N 1
ATOM 763 C CA . ALA A 1 94 ? -12.586 4.111 -2.865 1.00 89.62 94 ALA A CA 1
ATOM 764 C C . ALA A 1 94 ? -13.400 3.405 -1.762 1.00 89.62 94 ALA A C 1
ATOM 766 O O . ALA A 1 94 ? -14.450 3.911 -1.373 1.00 89.62 94 ALA A O 1
ATOM 767 N N . ASP A 1 95 ? -12.938 2.260 -1.252 1.00 92.62 95 ASP A N 1
ATOM 768 C CA . ASP A 1 95 ? -13.630 1.454 -0.240 1.00 92.62 95 ASP A CA 1
ATOM 769 C C . ASP A 1 95 ? -12.666 1.094 0.898 1.00 92.62 95 ASP A C 1
ATOM 771 O O . ASP A 1 95 ? -12.011 0.043 0.917 1.00 92.62 95 ASP A O 1
ATOM 775 N N . VAL A 1 96 ? -12.579 2.024 1.851 1.00 93.88 96 VAL A N 1
ATOM 776 C CA . VAL A 1 96 ? -11.910 1.842 3.139 1.00 93.88 96 VAL A CA 1
ATOM 777 C C . VAL A 1 96 ? -12.971 1.877 4.224 1.00 93.88 96 VAL A C 1
ATOM 779 O O . VAL A 1 96 ? -13.640 2.888 4.433 1.00 93.88 96 VAL A O 1
ATOM 782 N N . ARG A 1 97 ? -13.126 0.760 4.929 1.00 94.69 97 ARG A N 1
ATOM 783 C CA . ARG A 1 97 ? -14.147 0.597 5.964 1.00 94.69 97 ARG A CA 1
ATOM 784 C C . ARG A 1 97 ? -13.511 0.720 7.334 1.00 94.69 97 ARG A C 1
ATOM 786 O O . ARG A 1 97 ? -12.437 0.170 7.561 1.00 94.69 97 ARG A O 1
ATOM 793 N N . GLU A 1 98 ? -14.192 1.388 8.259 1.00 95.88 98 GLU A N 1
ATOM 794 C CA . GLU A 1 98 ? -13.662 1.652 9.599 1.00 95.88 98 GLU A CA 1
ATOM 795 C C . GLU A 1 98 ? -14.653 1.272 10.711 1.00 95.88 98 GLU A C 1
ATOM 797 O O . GLU A 1 98 ? -15.880 1.390 10.569 1.00 95.88 98 GLU A O 1
ATOM 802 N N . ARG A 1 99 ? -14.110 0.790 11.834 1.00 96.81 99 ARG A N 1
ATOM 803 C CA . ARG A 1 99 ? -14.841 0.492 13.072 1.00 96.81 99 ARG A CA 1
ATOM 804 C C . ARG A 1 99 ? -13.998 0.865 14.285 1.00 96.81 99 ARG A C 1
ATOM 806 O O . ARG A 1 99 ? -12.840 0.471 14.370 1.00 96.81 99 ARG A O 1
ATOM 813 N N . ALA A 1 100 ? -14.591 1.582 15.237 1.00 97.06 100 ALA A N 1
ATOM 814 C CA . ALA A 1 100 ? -13.981 1.775 16.547 1.00 97.06 100 ALA A CA 1
ATOM 815 C C . ALA A 1 100 ? -14.031 0.463 17.343 1.00 97.06 100 ALA A C 1
ATOM 817 O O . ALA A 1 100 ? -15.047 -0.234 17.337 1.00 97.06 100 ALA A O 1
ATOM 818 N N . VAL A 1 101 ? -12.932 0.129 18.015 1.00 96.38 101 VAL A N 1
ATOM 819 C CA . VAL A 1 101 ? -12.765 -1.107 18.783 1.00 96.38 101 VAL A CA 1
ATOM 820 C C . VAL A 1 101 ? -12.150 -0.773 20.131 1.00 96.38 101 VAL A C 1
ATOM 822 O O . VAL A 1 101 ? -11.095 -0.151 20.187 1.00 96.38 101 VAL A O 1
ATOM 825 N N . ASP A 1 102 ? -12.785 -1.216 21.210 1.00 97.06 102 ASP A N 1
ATOM 826 C CA . ASP A 1 102 ? -12.221 -1.191 22.560 1.00 97.06 102 ASP A CA 1
ATOM 827 C C . ASP A 1 102 ? -11.867 -2.627 22.959 1.00 97.06 102 ASP A C 1
ATOM 829 O O . ASP A 1 102 ? -12.735 -3.426 23.320 1.00 97.06 102 ASP A O 1
ATOM 833 N N . LEU A 1 103 ? -10.590 -2.984 22.812 1.00 96.75 103 LEU A N 1
ATOM 834 C CA . LEU A 1 103 ? -10.093 -4.324 23.092 1.00 96.75 103 LEU A CA 1
ATOM 835 C C . LEU A 1 103 ? -9.615 -4.409 24.542 1.00 96.75 103 LEU A C 1
ATOM 837 O O . LEU A 1 103 ? -8.612 -3.804 24.922 1.00 96.75 103 LEU A O 1
ATOM 841 N N . LYS A 1 104 ? -10.315 -5.202 25.356 1.00 96.06 104 LYS A N 1
ATOM 842 C CA . LYS A 1 104 ? -9.892 -5.511 26.729 1.00 96.06 104 LYS A CA 1
ATOM 843 C C . LYS A 1 104 ? -8.812 -6.596 26.743 1.00 96.06 104 LYS A C 1
ATOM 845 O O . LYS A 1 104 ? -8.706 -7.398 25.817 1.00 96.06 104 LYS A O 1
ATOM 850 N N . SER A 1 105 ? -8.017 -6.628 27.813 1.00 92.75 105 SER A N 1
ATOM 851 C CA . SER A 1 105 ? -6.974 -7.646 27.994 1.00 92.75 105 SER A CA 1
ATOM 852 C C . SER A 1 105 ? -7.564 -9.059 27.935 1.00 92.75 105 SER A C 1
ATOM 854 O O . SER A 1 105 ? -8.602 -9.314 28.545 1.00 92.75 105 SER A O 1
ATOM 856 N N . ALA A 1 106 ? -6.916 -9.951 27.178 1.00 87.94 106 ALA A N 1
ATOM 857 C CA . ALA A 1 106 ? -7.348 -11.330 26.919 1.00 87.94 106 ALA A CA 1
ATOM 858 C C . ALA A 1 106 ? -8.776 -11.485 26.342 1.00 87.94 106 ALA A C 1
ATOM 860 O O . ALA A 1 106 ? -9.328 -12.586 26.343 1.00 87.94 106 ALA A O 1
ATOM 861 N N . ALA A 1 107 ? -9.381 -10.410 25.827 1.00 91.75 107 ALA A N 1
ATOM 862 C CA . ALA A 1 107 ? -10.703 -10.471 25.222 1.00 91.75 107 ALA A CA 1
ATOM 863 C C . ALA A 1 107 ? -10.641 -10.924 23.760 1.00 91.75 107 ALA A C 1
ATOM 865 O O . ALA A 1 107 ? -9.692 -10.647 23.026 1.00 91.75 107 ALA A O 1
ATOM 866 N N . LYS A 1 108 ? -11.719 -11.573 23.320 1.00 95.00 108 LYS A N 1
ATOM 867 C CA . LYS A 1 108 ? -11.980 -11.878 21.915 1.00 95.00 108 LYS A CA 1
ATOM 868 C C . LYS A 1 108 ? -13.184 -11.069 21.458 1.00 95.00 108 LYS A C 1
ATOM 870 O O . LYS A 1 108 ? -14.242 -11.138 22.076 1.00 95.00 108 LYS A O 1
ATOM 875 N N . LEU A 1 109 ? -13.029 -10.356 20.349 1.00 95.81 109 LEU A N 1
ATOM 876 C CA . LEU A 1 109 ? -14.111 -9.631 19.691 1.00 95.81 109 LEU A CA 1
ATOM 877 C C . LEU A 1 109 ? -14.411 -10.269 18.333 1.00 95.81 109 LEU A C 1
ATOM 879 O O . LEU A 1 109 ? -13.510 -10.771 17.659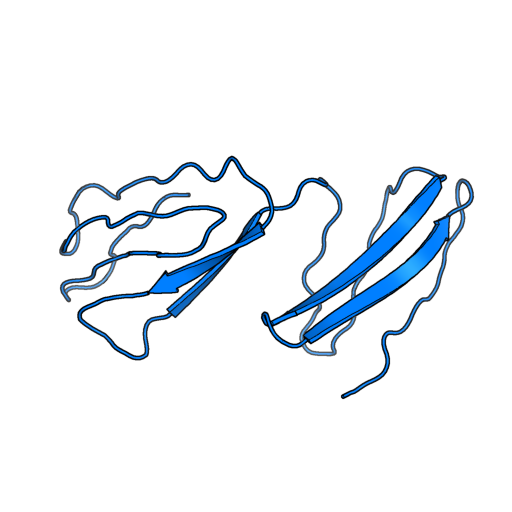 1.00 95.81 109 LEU A O 1
ATOM 883 N N . HIS A 1 110 ? -15.683 -10.253 17.942 1.00 95.88 110 HIS A N 1
ATOM 884 C CA . HIS A 1 110 ? -16.124 -10.593 16.595 1.00 95.88 110 HIS A CA 1
ATOM 885 C C . HIS A 1 110 ? -16.690 -9.328 15.958 1.00 95.88 110 HIS A C 1
ATOM 887 O O . HIS A 1 110 ? -17.581 -8.702 16.528 1.00 95.88 110 HIS A O 1
ATOM 893 N N . ILE A 1 111 ? -16.111 -8.914 14.835 1.00 95.25 111 ILE A N 1
ATOM 894 C CA . ILE A 1 111 ? -16.453 -7.668 14.154 1.00 95.25 111 ILE A CA 1
ATOM 895 C C . ILE A 1 111 ? -16.621 -7.993 12.681 1.00 95.25 111 ILE A C 1
ATOM 897 O O . ILE A 1 111 ? -15.703 -8.520 12.059 1.00 95.25 111 ILE A O 1
ATOM 901 N N . ASP A 1 112 ? -17.776 -7.627 12.139 1.00 94.19 112 ASP A N 1
ATOM 902 C CA . ASP A 1 112 ? -18.059 -7.714 10.716 1.00 94.19 112 ASP A CA 1
ATOM 903 C C . ASP A 1 112 ? -18.092 -6.318 10.098 1.00 94.19 112 ASP A C 1
ATOM 905 O O . ASP A 1 112 ? -18.609 -5.351 10.674 1.00 94.19 112 ASP A O 1
ATOM 909 N N . PHE A 1 113 ? -17.571 -6.223 8.878 1.00 91.69 113 PHE A N 1
ATOM 910 C CA . PHE A 1 113 ? -17.795 -5.072 8.018 1.00 91.69 113 PHE A CA 1
ATOM 911 C C . PHE A 1 113 ? -18.988 -5.368 7.101 1.00 91.69 113 PHE A C 1
ATOM 913 O O . PHE A 1 113 ? -19.040 -6.459 6.528 1.00 91.69 113 PHE A O 1
ATOM 920 N N . PRO A 1 114 ? -19.939 -4.428 6.927 1.00 80.25 114 PRO A N 1
ATOM 921 C CA . PRO A 1 114 ? -21.070 -4.619 6.024 1.00 80.25 114 PRO A CA 1
ATOM 922 C C . PRO A 1 114 ? -20.585 -5.002 4.627 1.00 80.25 114 PRO A C 1
ATOM 924 O O . PRO A 1 114 ? -19.560 -4.487 4.173 1.00 80.25 114 PRO A O 1
ATOM 927 N N . LYS A 1 115 ? -21.308 -5.899 3.952 1.00 69.38 115 LYS A N 1
ATOM 928 C CA . LYS A 1 115 ? -21.073 -6.180 2.532 1.00 69.38 115 LYS A CA 1
ATOM 929 C C . LYS A 1 115 ? -21.455 -4.945 1.708 1.00 69.38 115 LYS A C 1
ATOM 931 O O . LYS A 1 115 ? -22.394 -4.242 2.073 1.00 69.38 115 LYS A O 1
ATOM 936 N N . SER A 1 116 ? -20.690 -4.698 0.647 1.00 60.31 116 SER A N 1
ATOM 937 C CA . SER A 1 116 ? -21.050 -3.772 -0.434 1.00 60.31 116 SER A CA 1
ATOM 938 C C . SER A 1 116 ? -22.193 -4.339 -1.260 1.00 60.31 116 SER A C 1
ATOM 940 O O . SER A 1 116 ? -22.132 -5.572 -1.494 1.00 60.31 116 SER A O 1
#

Sequence (116 aa):
VSFPNDDDTYHNVFSYSKAKRFDLGRYRRAEKAATVVFDKPGVVSVHCEIHDRMRGTVLVLDTPYFQKTDVSGRYRLEHLPAGQFILKAWVNDADVRERAVDLKSAAKLHIDFPKS

Foldseek 3Di:
DWDAAADQDWWKKAWPDPQDGDTPDIDGHPPGTDDDDRDGADKTWIDTPVDHPDIDIDGRDPDPWDDDADPVRDDDTPPDDFAWDWDWDDPDPVDIDTDIDGGDPPDDDDDDDDDD

pLDDT: mean 94.95, std 4.82, range [60.31, 98.5]

Secondary structure (DSSP, 8-state):
-EE---SSS-EEEEEEETTEEEEEEEE-TTSPPEE----S-EEEEEE-SS-TT-EEEEEE-SSS------TTS-----SPPSEEEEEEEEEETTEEEEEEEEE-TT------PPP-